Protein AF-A0A662MCQ9-F1 (afdb_monomer)

Secondary structure (DSSP, 8-state):
-BHHHHHHHHHHHHHHTTPPPPPHHHHHHHHHHHHHTTSEEEEE--TTSSS--EEEEE-SS-HHHHHHHHHHHHH-

Solvent-accessible surface area (backbone atoms only — not comparable to full-atom values): 4526 Å² total; per-residue (Å²): 98,40,49,72,54,52,54,50,52,50,40,53,54,21,54,78,68,76,41,85,59,74,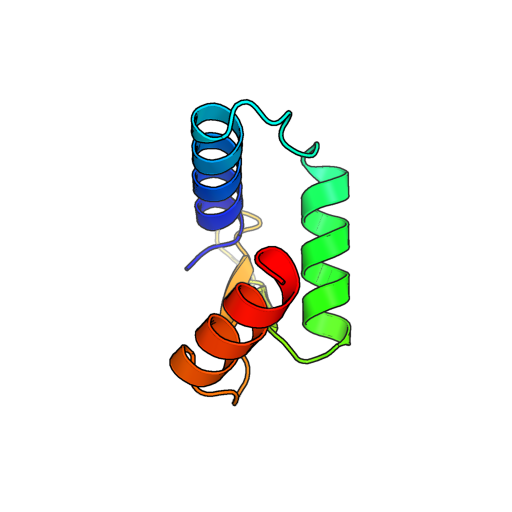53,72,72,58,50,52,48,52,54,50,51,37,3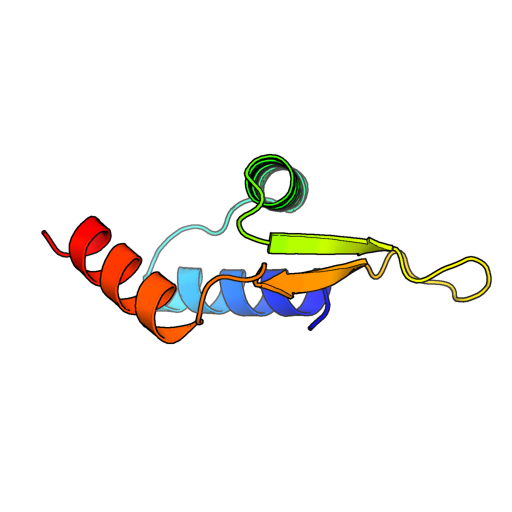2,76,70,56,56,28,43,76,44,72,60,66,94,89,59,98,61,96,53,27,38,48,44,74,29,103,60,61,68,64,61,55,48,56,52,50,52,54,69,76,76,108

Foldseek 3Di:
DWLVVVLVVQCVVCVVVVHHRDDPVVSVVVVVVCCVVQQKPWAADDPDDPDRIIDIDGGPDDPVVVVVVVCVVVVD

Radius of gyration: 13.86 Å; Cα contacts (8 Å, |Δi|>4): 60; chains: 1; bounding box: 45×1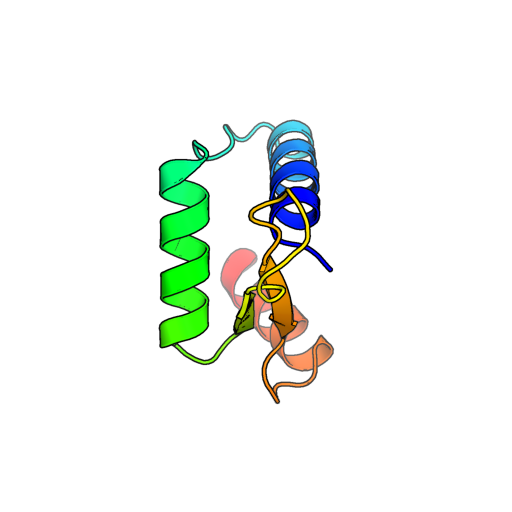8×32 Å

Mean predicted aligned error: 6.44 Å

pLDDT: mean 83.4, std 12.59, range [44.38, 96.25]

Nearest PDB structures (foldseek):
  2qby-assembly1_A  TM=8.122E-01  e=4.356E-03  Saccharolobus solfataricus
  2qby-assembly1_B  TM=7.583E-01  e=1.033E-02  Saccharolobus solfataricus
  5x11-assembly3_D  TM=6.779E-01  e=1.471E-01  Bacillus spizizenii str. W23
  2dpd-assembly1_B  TM=6.118E-01  e=2.190E-01  Bacillus subtilis
  5dym-assembly1_A-2  TM=6.107E-01  e=5.193E-01  Clostridioides difficile R20291

Sequence (76 aa):
TTTGEVEREYSVICEELSKKPLGHTQFWQYLKELDAQGIINTKRSGKGVVGNTTQITIADIPAQELIEYLEKKLFS

Structure (mmCIF, N/CA/C/O backbone):
data_AF-A0A662MCQ9-F1
#
_entry.id   AF-A0A662MCQ9-F1
#
loop_
_atom_site.group_PDB
_atom_site.id
_atom_site.type_symbol
_atom_site.label_atom_id
_atom_site.label_alt_id
_atom_site.label_comp_id
_atom_site.label_asym_id
_atom_site.label_entity_id
_atom_site.label_seq_id
_atom_site.pdbx_PDB_ins_code
_atom_site.Cartn_x
_atom_site.Cartn_y
_atom_site.Cartn_z
_atom_site.occupancy
_atom_site.B_iso_or_equiv
_atom_site.auth_seq_id
_atom_site.auth_comp_id
_atom_site.auth_asym_id
_atom_site.auth_atom_id
_atom_site.pdbx_PDB_model_num
ATOM 1 N N . THR A 1 1 ? 2.369 8.888 -8.206 1.00 81.62 1 THR A N 1
ATOM 2 C CA . THR A 1 1 ? 2.573 8.792 -6.749 1.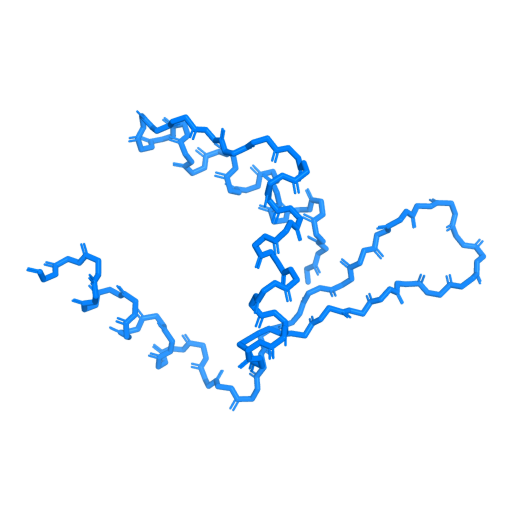00 81.62 1 THR A CA 1
ATOM 3 C C . THR A 1 1 ? 3.604 7.736 -6.408 1.00 81.62 1 THR A C 1
ATOM 5 O O . THR A 1 1 ? 3.862 6.845 -7.217 1.00 81.62 1 THR A O 1
ATOM 8 N N . THR A 1 2 ? 4.250 7.861 -5.249 1.00 87.44 2 THR A N 1
ATOM 9 C CA . THR A 1 2 ? 5.253 6.892 -4.772 1.00 87.44 2 THR A CA 1
ATOM 10 C C . THR A 1 2 ? 4.678 5.935 -3.729 1.00 87.44 2 THR A C 1
ATOM 12 O O . THR A 1 2 ? 3.766 6.297 -2.997 1.00 87.44 2 THR A O 1
ATOM 15 N N . THR A 1 3 ? 5.230 4.728 -3.595 1.00 86.19 3 THR A N 1
ATOM 16 C CA . THR A 1 3 ? 4.778 3.759 -2.576 1.00 86.19 3 THR A CA 1
ATOM 17 C C . THR A 1 3 ? 4.852 4.299 -1.149 1.00 86.19 3 THR A C 1
ATOM 19 O O . THR A 1 3 ? 3.945 4.055 -0.364 1.00 86.19 3 THR A O 1
ATOM 22 N N . GLY A 1 4 ? 5.893 5.068 -0.816 1.00 87.62 4 GLY A N 1
ATOM 23 C CA . GLY A 1 4 ? 6.026 5.669 0.514 1.00 87.62 4 GLY A CA 1
ATOM 24 C C . GLY A 1 4 ? 5.049 6.820 0.776 1.00 87.62 4 GLY A C 1
ATOM 25 O O . GLY A 1 4 ? 4.783 7.146 1.925 1.00 87.62 4 GLY A O 1
ATOM 26 N N . GLU A 1 5 ? 4.535 7.470 -0.264 1.00 89.19 5 GLU A N 1
ATOM 27 C CA . GLU A 1 5 ? 3.461 8.463 -0.148 1.00 89.19 5 GLU A CA 1
ATOM 28 C C . GLU A 1 5 ? 2.123 7.762 0.114 1.00 89.19 5 GLU A C 1
ATOM 30 O O . GLU A 1 5 ? 1.482 8.063 1.117 1.00 89.19 5 GLU A O 1
ATOM 35 N N . VAL A 1 6 ? 1.794 6.722 -0.667 1.00 90.62 6 VAL A N 1
ATOM 36 C CA . VAL A 1 6 ? 0.577 5.910 -0.452 1.00 90.62 6 VAL A CA 1
ATOM 37 C C . VAL A 1 6 ? 0.562 5.262 0.926 1.00 90.62 6 VAL A C 1
ATOM 39 O O . VAL A 1 6 ? -0.475 5.238 1.572 1.00 90.62 6 VAL A O 1
ATOM 42 N N . GLU A 1 7 ? 1.693 4.741 1.406 1.00 92.00 7 GLU A N 1
ATOM 43 C CA . GLU A 1 7 ? 1.759 4.106 2.727 1.00 92.00 7 GLU A CA 1
ATOM 44 C C . GLU A 1 7 ? 1.457 5.091 3.868 1.00 92.00 7 GLU A C 1
ATOM 46 O O . GLU A 1 7 ? 0.787 4.741 4.846 1.00 92.00 7 GLU A O 1
ATOM 51 N N . ARG A 1 8 ? 1.928 6.337 3.736 1.00 92.62 8 ARG A N 1
ATOM 52 C CA . ARG A 1 8 ? 1.658 7.397 4.715 1.00 92.62 8 ARG A CA 1
ATOM 53 C C . ARG A 1 8 ? 0.192 7.803 4.682 1.00 92.62 8 ARG A C 1
ATOM 55 O O . ARG A 1 8 ? -0.435 7.822 5.734 1.00 92.62 8 ARG A O 1
ATOM 62 N N . GLU A 1 9 ? -0.352 8.067 3.497 1.00 93.94 9 GLU A N 1
ATOM 63 C CA . GLU A 1 9 ? -1.771 8.404 3.330 1.00 93.94 9 GLU A CA 1
ATOM 64 C C . GLU A 1 9 ? -2.675 7.281 3.847 1.00 93.94 9 GLU A C 1
ATOM 66 O O . GLU A 1 9 ? -3.591 7.531 4.624 1.00 93.94 9 GLU A O 1
ATOM 71 N N . TYR A 1 10 ? -2.361 6.027 3.516 1.00 92.94 10 TYR A N 1
ATOM 72 C CA . TYR A 1 10 ? -3.063 4.850 4.026 1.00 92.94 10 TYR A CA 1
ATOM 73 C C . TYR A 1 10 ? -3.082 4.793 5.560 1.00 92.94 10 TYR A C 1
ATOM 75 O O . TYR A 1 10 ? -4.114 4.476 6.155 1.00 92.94 10 TYR A O 1
ATOM 83 N N . SER A 1 11 ? -1.956 5.110 6.206 1.00 94.19 11 SER A N 1
ATOM 84 C CA . SER A 1 11 ? -1.866 5.123 7.668 1.00 94.19 11 SER A CA 1
ATOM 85 C C . SER A 1 11 ? -2.750 6.211 8.280 1.00 94.19 11 SER A C 1
ATOM 87 O O . SER A 1 11 ? -3.501 5.916 9.208 1.00 94.19 11 SER A O 1
ATOM 89 N N . VAL A 1 12 ? -2.734 7.423 7.712 1.00 96.25 12 VAL A N 1
ATOM 90 C CA . VAL A 1 12 ? -3.594 8.540 8.144 1.00 96.25 12 VAL A CA 1
ATOM 91 C C . VAL A 1 12 ? -5.075 8.172 8.012 1.00 96.25 12 VAL A C 1
ATOM 93 O O . VAL A 1 12 ? -5.831 8.316 8.968 1.00 96.25 12 VAL A O 1
ATOM 96 N N . ILE A 1 13 ? -5.480 7.599 6.874 1.00 94.12 13 ILE A N 1
ATOM 97 C CA . ILE A 1 13 ? -6.869 7.165 6.646 1.00 94.12 13 ILE A CA 1
ATOM 98 C C . ILE A 1 13 ? -7.284 6.085 7.657 1.00 94.12 13 ILE A C 1
ATOM 100 O O . ILE A 1 13 ? -8.413 6.084 8.149 1.00 94.12 13 ILE A O 1
ATOM 104 N N . CYS A 1 14 ? -6.391 5.149 7.995 1.00 93.69 14 CYS A N 1
ATOM 105 C CA . CYS A 1 14 ? -6.686 4.144 9.016 1.00 93.69 14 CYS A CA 1
ATOM 106 C C . CYS A 1 14 ? -6.944 4.788 10.382 1.00 93.69 14 CYS A C 1
ATOM 108 O O . CYS A 1 14 ? -7.916 4.418 11.039 1.00 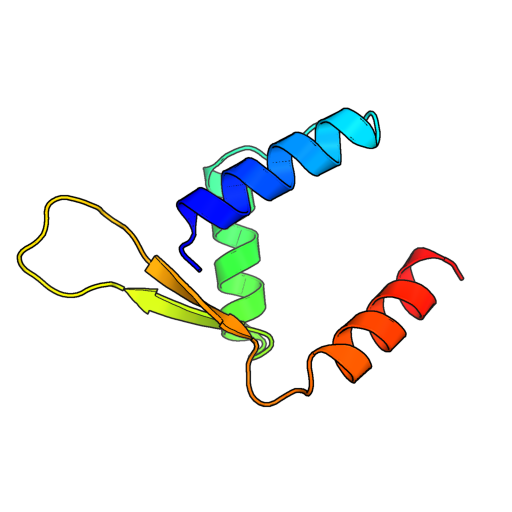93.69 14 CYS A O 1
ATOM 110 N N . GLU A 1 15 ? -6.123 5.757 10.786 1.00 93.38 15 GLU A N 1
ATOM 111 C CA . GLU A 1 15 ? -6.290 6.485 12.047 1.00 93.38 15 GLU A CA 1
ATOM 112 C C . GLU A 1 15 ? -7.619 7.251 12.096 1.00 93.38 15 GLU A C 1
ATOM 114 O O . GLU A 1 15 ? -8.363 7.109 13.068 1.00 93.38 15 GLU A O 1
ATOM 119 N N . GLU A 1 16 ? -7.973 7.975 11.029 1.00 95.31 16 GLU A N 1
ATOM 120 C CA . GLU A 1 16 ? -9.255 8.690 10.912 1.00 95.31 16 GLU A CA 1
ATOM 121 C C . GLU A 1 16 ? -10.458 7.745 11.026 1.00 95.31 16 GLU A C 1
ATOM 123 O O . GLU A 1 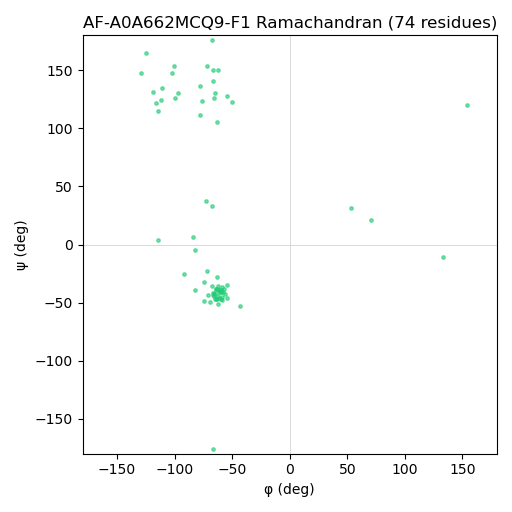16 ? -11.465 8.065 11.660 1.00 95.31 16 GLU A O 1
ATOM 128 N N . LEU A 1 17 ? -10.334 6.537 10.475 1.00 92.06 17 LEU A N 1
ATOM 129 C CA . LEU A 1 17 ? -11.355 5.493 10.553 1.00 92.06 17 LEU A CA 1
ATOM 130 C C . LEU A 1 17 ? -11.286 4.657 11.842 1.00 92.06 17 LEU A C 1
ATOM 132 O O . LEU A 1 17 ? -12.008 3.663 11.955 1.00 92.06 17 LEU A O 1
ATOM 136 N N . SER A 1 18 ? -10.427 5.013 12.808 1.00 93.62 18 SER A N 1
ATOM 137 C CA . SER A 1 18 ? -10.180 4.237 14.036 1.00 93.62 18 SER A CA 1
ATOM 138 C C . SER A 1 18 ? -9.803 2.767 13.773 1.00 93.62 18 SER A C 1
ATOM 140 O O . SER A 1 18 ? -10.107 1.869 14.562 1.00 93.62 18 SER A O 1
ATOM 142 N N . LYS A 1 19 ? -9.134 2.504 12.646 1.00 93.12 19 LYS A N 1
ATOM 143 C CA . LYS A 1 19 ? -8.598 1.198 12.250 1.00 93.12 19 LYS A CA 1
ATOM 144 C C . LYS A 1 19 ? -7.094 1.153 12.492 1.00 93.12 19 LYS A C 1
ATOM 146 O O . LYS A 1 19 ? -6.380 2.137 12.342 1.00 93.12 19 LYS A O 1
ATOM 151 N N . LYS A 1 20 ? -6.586 -0.031 12.829 1.00 92.88 20 LYS A N 1
ATOM 152 C CA . LYS A 1 20 ? -5.143 -0.249 12.944 1.00 92.88 20 LYS A CA 1
ATOM 153 C C . LYS A 1 20 ? -4.530 -0.369 11.539 1.00 92.88 20 LYS A C 1
ATOM 155 O O . LYS A 1 20 ? -4.963 -1.260 10.804 1.00 92.88 20 LYS A O 1
ATOM 160 N N . PRO A 1 21 ? -3.530 0.452 11.171 1.00 93.44 21 PRO A N 1
ATOM 161 C CA . PRO A 1 21 ? -2.857 0.310 9.888 1.00 93.44 21 PRO A CA 1
ATOM 162 C C . PRO A 1 21 ? -2.070 -1.004 9.822 1.00 93.44 21 PRO A C 1
ATOM 164 O O . PRO A 1 21 ? -1.582 -1.526 10.833 1.00 93.44 21 PRO A O 1
ATOM 167 N N . LEU A 1 22 ? -1.939 -1.540 8.612 1.00 93.19 22 LEU A N 1
ATOM 168 C CA . LEU A 1 22 ? -1.044 -2.658 8.323 1.00 93.19 22 LEU A CA 1
ATOM 169 C C . LEU A 1 22 ? 0.419 -2.282 8.596 1.00 93.19 22 LEU A C 1
ATOM 171 O O . LEU A 1 22 ? 0.830 -1.136 8.436 1.00 93.19 22 LEU A O 1
ATOM 175 N N . GLY A 1 23 ? 1.229 -3.277 8.963 1.00 93.62 23 GLY A N 1
ATOM 176 C CA . GLY A 1 23 ? 2.680 -3.097 9.024 1.00 93.62 23 GLY A CA 1
ATOM 177 C C . GLY A 1 23 ? 3.299 -2.997 7.626 1.00 93.62 23 GLY A C 1
ATOM 178 O O . GLY A 1 23 ? 2.786 -3.603 6.685 1.00 93.62 23 GLY A O 1
ATOM 179 N N . HIS A 1 24 ? 4.449 -2.322 7.518 1.00 90.06 24 HIS A N 1
ATOM 180 C CA . HIS A 1 24 ? 5.164 -2.064 6.256 1.00 90.06 24 HIS A CA 1
ATOM 181 C C . HIS A 1 24 ? 5.233 -3.283 5.326 1.00 90.06 24 HIS A C 1
ATOM 183 O O . HIS A 1 24 ? 4.810 -3.237 4.175 1.00 90.06 24 HIS A O 1
ATOM 189 N N . THR A 1 25 ? 5.708 -4.424 5.835 1.00 91.00 25 THR A N 1
ATOM 190 C CA . THR A 1 25 ? 5.851 -5.653 5.039 1.00 91.00 25 THR A CA 1
ATOM 191 C C . THR A 1 25 ? 4.518 -6.168 4.493 1.00 91.00 25 THR A C 1
ATOM 193 O O . THR A 1 25 ? 4.466 -6.620 3.352 1.00 91.00 25 THR A O 1
ATOM 196 N N . GLN A 1 26 ? 3.442 -6.090 5.282 1.00 92.44 26 GLN A N 1
ATOM 197 C CA . GLN A 1 26 ? 2.111 -6.525 4.850 1.00 92.44 26 GLN A CA 1
ATOM 198 C C . GLN A 1 26 ? 1.538 -5.566 3.807 1.00 92.44 26 GLN A C 1
ATOM 200 O O . GLN A 1 26 ? 1.040 -6.015 2.781 1.00 92.44 26 GLN A O 1
ATOM 205 N N . PHE A 1 27 ? 1.675 -4.256 4.021 1.00 91.94 27 PHE A N 1
ATOM 206 C CA . PHE A 1 27 ? 1.280 -3.242 3.044 1.00 91.94 27 PHE A CA 1
ATOM 207 C C . PHE A 1 27 ? 1.953 -3.479 1.680 1.00 91.94 27 PHE A C 1
ATOM 209 O O . PHE A 1 27 ? 1.289 -3.524 0.644 1.00 91.94 27 PHE A O 1
ATOM 216 N N . TRP A 1 28 ? 3.261 -3.748 1.679 1.00 90.31 28 TRP A N 1
ATOM 217 C CA . TRP A 1 28 ? 3.995 -4.102 0.462 1.00 90.31 28 TRP A CA 1
ATOM 218 C C . TRP A 1 28 ? 3.523 -5.390 -0.201 1.00 90.31 28 TRP A C 1
ATOM 220 O O . TRP A 1 28 ? 3.571 -5.490 -1.427 1.00 90.31 28 TRP A O 1
ATOM 230 N N . GLN A 1 29 ? 3.115 -6.387 0.583 1.00 91.44 29 GLN A N 1
ATOM 231 C CA . GLN A 1 29 ? 2.572 -7.623 0.038 1.00 91.44 29 GLN A CA 1
ATOM 232 C C . GLN A 1 29 ? 1.270 -7.348 -0.724 1.00 91.44 29 GLN A C 1
ATOM 234 O O . GLN A 1 29 ? 1.165 -7.753 -1.879 1.00 91.44 29 GLN A O 1
ATOM 239 N N . TYR A 1 30 ? 0.352 -6.569 -0.147 1.00 92.44 30 TYR A N 1
ATOM 240 C CA . TYR A 1 30 ? -0.889 -6.187 -0.825 1.00 92.44 30 TYR A CA 1
ATOM 241 C C . TYR A 1 30 ? -0.645 -5.376 -2.099 1.00 92.44 30 TYR A C 1
ATOM 243 O O . TYR A 1 30 ? -1.280 -5.641 -3.114 1.00 92.44 30 TYR A O 1
ATOM 251 N N . LEU A 1 31 ? 0.309 -4.439 -2.101 1.00 90.00 31 LEU A N 1
ATOM 252 C CA . LEU A 1 31 ? 0.655 -3.711 -3.328 1.00 90.00 31 LEU A CA 1
ATOM 253 C C . LEU A 1 31 ? 1.129 -4.648 -4.447 1.00 90.00 31 LEU A C 1
ATOM 255 O O . LEU A 1 31 ? 0.740 -4.470 -5.596 1.00 90.00 31 LEU A O 1
ATOM 259 N N . LYS A 1 32 ? 1.938 -5.663 -4.125 1.00 89.50 32 LYS A N 1
ATOM 260 C CA . LYS A 1 32 ? 2.370 -6.663 -5.115 1.00 89.50 32 LYS A CA 1
ATOM 261 C C . LYS A 1 32 ? 1.222 -7.541 -5.596 1.00 89.50 32 LYS A C 1
ATOM 263 O O . LYS A 1 32 ? 1.213 -7.929 -6.756 1.00 89.50 32 LYS A O 1
ATOM 268 N N . GLU A 1 33 ? 0.279 -7.874 -4.722 1.00 91.81 33 GLU A N 1
ATOM 269 C CA . GLU A 1 33 ? -0.908 -8.643 -5.099 1.00 91.81 33 GLU A CA 1
ATOM 270 C C . GLU A 1 33 ? -1.809 -7.840 -6.048 1.00 91.81 33 GLU A C 1
ATOM 272 O O . GLU A 1 33 ? -2.256 -8.381 -7.056 1.00 91.81 33 GLU A O 1
ATOM 277 N N . LEU A 1 34 ? -2.008 -6.543 -5.788 1.00 89.12 34 LEU A N 1
ATOM 278 C CA . LEU A 1 34 ? -2.754 -5.640 -6.675 1.00 89.12 34 LEU A CA 1
ATOM 279 C C . LEU A 1 34 ? -2.066 -5.460 -8.037 1.00 89.12 34 LEU A C 1
ATOM 281 O O . LEU A 1 34 ? -2.742 -5.404 -9.064 1.00 89.12 34 LEU A O 1
ATOM 285 N N . ASP A 1 35 ? -0.734 -5.390 -8.047 1.00 88.81 35 ASP A N 1
ATOM 286 C CA . ASP A 1 35 ? 0.083 -5.343 -9.265 1.00 88.81 35 ASP A CA 1
ATOM 287 C C . ASP A 1 35 ? -0.038 -6.642 -10.075 1.00 88.81 35 ASP A C 1
ATOM 289 O O . ASP A 1 35 ? -0.330 -6.618 -11.267 1.00 88.81 35 ASP A O 1
ATOM 293 N N . ALA A 1 36 ? 0.067 -7.795 -9.408 1.00 88.50 36 ALA A N 1
ATOM 294 C CA . ALA A 1 36 ? -0.096 -9.107 -10.033 1.00 88.50 36 ALA A CA 1
ATOM 295 C C . ALA A 1 36 ? -1.510 -9.339 -10.598 1.00 88.50 36 ALA A C 1
ATOM 297 O O . ALA A 1 36 ? -1.674 -10.097 -11.553 1.00 88.50 36 ALA A O 1
ATOM 298 N N . GLN A 1 37 ? -2.526 -8.693 -10.021 1.00 88.12 37 GLN A N 1
ATOM 299 C CA . GLN A 1 37 ? -3.901 -8.703 -10.527 1.00 88.12 37 GLN A CA 1
ATOM 300 C C . GLN A 1 37 ? -4.136 -7.690 -11.659 1.00 88.12 37 GLN A C 1
ATOM 302 O O . GLN A 1 37 ? -5.223 -7.668 -12.230 1.00 88.12 37 GLN A O 1
ATOM 307 N N . GLY A 1 38 ? -3.144 -6.857 -11.990 1.00 85.19 38 GLY A N 1
ATOM 308 C CA . GLY A 1 38 ? -3.253 -5.834 -13.027 1.00 85.19 38 GLY A CA 1
ATOM 309 C C . GLY A 1 38 ? -4.168 -4.668 -12.650 1.00 85.19 38 GLY A C 1
ATOM 310 O O . GLY A 1 38 ? -4.668 -3.988 -13.537 1.00 85.19 38 GLY A O 1
ATOM 311 N N . ILE A 1 39 ? -4.416 -4.442 -11.355 1.00 85.25 39 ILE A N 1
ATOM 312 C CA . ILE A 1 39 ? -5.223 -3.310 -10.864 1.00 85.25 39 ILE A CA 1
ATOM 313 C C . ILE A 1 39 ? -4.360 -2.047 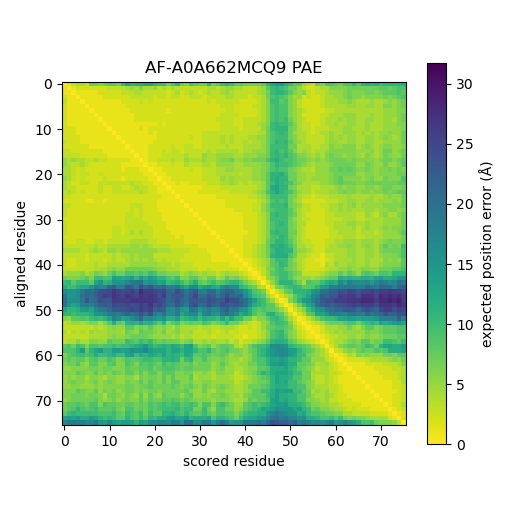-10.789 1.00 85.25 39 ILE A C 1
ATOM 315 O O . ILE A 1 39 ? -4.801 -0.944 -11.118 1.00 85.25 39 ILE A O 1
ATOM 319 N N . ILE A 1 40 ? -3.107 -2.212 -10.366 1.00 88.75 40 ILE A N 1
ATOM 320 C CA . ILE A 1 40 ? -2.092 -1.160 -10.358 1.00 88.75 40 ILE A CA 1
ATOM 321 C C . ILE A 1 40 ? -0.868 -1.627 -11.139 1.00 88.75 40 ILE A C 1
ATOM 323 O O . ILE A 1 40 ? -0.700 -2.813 -11.385 1.00 88.75 40 ILE A O 1
ATOM 327 N N . ASN A 1 41 ? 0.005 -0.688 -11.482 1.00 87.56 41 ASN A N 1
ATOM 328 C CA . ASN A 1 41 ? 1.344 -0.968 -11.972 1.00 87.56 41 ASN A CA 1
ATOM 329 C C . ASN A 1 41 ? 2.367 -0.356 -11.015 1.00 87.56 41 ASN A C 1
ATOM 331 O O . ASN A 1 41 ? 2.285 0.825 -10.657 1.00 87.56 41 ASN A O 1
ATOM 335 N N . THR A 1 42 ? 3.362 -1.150 -10.633 1.00 85.50 42 THR A N 1
ATOM 336 C CA . THR A 1 42 ? 4.461 -0.752 -9.758 1.00 85.50 42 THR A CA 1
ATOM 337 C C . THR A 1 42 ? 5.780 -0.780 -10.525 1.00 85.50 42 THR A C 1
ATOM 339 O O . THR A 1 42 ? 6.277 -1.818 -10.958 1.00 85.50 42 THR A O 1
ATOM 342 N N . LYS A 1 43 ? 6.398 0.390 -10.709 1.00 82.19 43 LYS A N 1
ATOM 343 C CA . LYS A 1 43 ? 7.680 0.516 -11.416 1.00 82.19 43 LYS A CA 1
ATOM 344 C C . LYS A 1 43 ? 8.759 1.022 -10.476 1.00 82.19 43 LYS A C 1
ATOM 346 O O . LYS A 1 43 ? 8.650 2.110 -9.910 1.00 82.19 43 LYS A O 1
ATOM 351 N N . ARG A 1 44 ? 9.842 0.256 -10.322 1.00 71.38 44 ARG A N 1
ATOM 352 C CA . ARG A 1 44 ? 11.015 0.731 -9.576 1.00 71.38 44 ARG A CA 1
ATOM 353 C C . ARG A 1 44 ? 11.646 1.913 -10.303 1.00 71.38 44 ARG A C 1
ATOM 355 O O . ARG A 1 44 ? 11.939 1.823 -11.497 1.00 71.38 44 ARG A O 1
ATOM 362 N N . SER A 1 45 ? 11.904 2.992 -9.572 1.00 63.22 45 SER A N 1
ATOM 363 C CA . SER A 1 45 ? 12.752 4.075 -10.071 1.00 63.22 45 SER A CA 1
ATOM 364 C C . SER A 1 45 ? 14.180 3.523 -10.224 1.00 63.22 45 SER A C 1
ATOM 366 O O . SER A 1 45 ? 14.688 2.863 -9.321 1.00 63.22 45 SER A O 1
ATOM 368 N N . GLY A 1 46 ? 14.780 3.662 -11.410 1.00 53.53 46 GLY A N 1
ATOM 369 C CA . GLY A 1 46 ? 15.997 2.942 -11.817 1.00 53.53 46 GLY A CA 1
ATOM 370 C C . GLY A 1 46 ? 17.298 3.309 -11.075 1.00 53.53 46 GLY A C 1
ATOM 371 O O . GLY A 1 46 ? 17.340 4.215 -10.247 1.00 53.53 46 GLY A O 1
ATOM 372 N N . LYS A 1 47 ? 18.377 2.573 -11.406 1.00 46.78 47 LYS A N 1
ATOM 373 C CA . LYS A 1 47 ? 19.734 2.645 -10.815 1.00 46.78 47 LYS A CA 1
ATOM 374 C C . LYS A 1 47 ? 20.287 4.078 -10.758 1.00 46.78 47 LYS A C 1
ATOM 376 O O . LYS A 1 47 ? 20.495 4.686 -11.801 1.00 46.78 47 LYS A O 1
ATOM 381 N N . GLY A 1 48 ? 20.636 4.547 -9.557 1.00 52.12 48 GLY A N 1
ATOM 382 C CA . GLY A 1 48 ? 21.476 5.740 -9.364 1.00 52.12 48 GLY A CA 1
ATOM 383 C C . GLY A 1 48 ? 20.979 6.746 -8.326 1.00 52.12 48 GLY A C 1
ATOM 384 O O . GLY A 1 48 ? 21.739 7.628 -7.946 1.00 52.12 48 GLY A O 1
ATOM 385 N N . VAL A 1 49 ? 19.750 6.605 -7.824 1.00 45.66 49 VAL A N 1
ATOM 386 C CA . VAL A 1 49 ? 19.216 7.465 -6.759 1.00 45.66 49 VAL A CA 1
ATOM 387 C C . VAL A 1 49 ? 19.042 6.630 -5.497 1.00 45.66 49 VAL A C 1
ATOM 389 O O . VAL A 1 49 ? 18.406 5.578 -5.515 1.00 45.66 49 VAL A O 1
ATOM 392 N N . VAL A 1 50 ? 19.653 7.073 -4.400 1.00 44.38 50 VAL A N 1
ATOM 393 C CA . VAL A 1 50 ? 19.482 6.470 -3.076 1.00 44.38 50 VAL A CA 1
ATOM 394 C C . VAL A 1 50 ? 18.012 6.623 -2.674 1.00 44.38 50 VAL A C 1
ATOM 396 O O . VAL A 1 50 ? 17.559 7.717 -2.355 1.00 44.38 50 VAL A O 1
ATOM 399 N N . GLY A 1 51 ? 17.262 5.524 -2.742 1.00 54.00 51 GLY A N 1
ATOM 400 C CA . GLY A 1 51 ? 15.856 5.448 -2.350 1.00 54.00 51 GLY A CA 1
ATOM 401 C C . GLY A 1 51 ? 15.129 4.334 -3.101 1.00 54.00 51 GLY A C 1
ATOM 402 O O . GLY A 1 51 ? 15.036 4.364 -4.323 1.00 54.00 51 GLY A O 1
ATOM 403 N N . ASN A 1 52 ? 14.577 3.352 -2.379 1.00 60.31 52 ASN A N 1
ATOM 404 C CA . ASN A 1 52 ? 13.755 2.259 -2.931 1.00 60.31 52 ASN A CA 1
ATOM 405 C C . ASN A 1 52 ? 12.356 2.742 -3.376 1.00 60.31 52 ASN A C 1
ATOM 407 O O . ASN A 1 52 ? 11.346 2.069 -3.167 1.00 60.31 52 ASN A O 1
ATOM 411 N N . THR A 1 53 ? 12.267 3.938 -3.947 1.00 64.62 53 THR A N 1
ATOM 412 C CA . THR A 1 53 ? 10.996 4.581 -4.257 1.00 64.62 53 THR A CA 1
ATOM 413 C C . THR A 1 53 ? 10.417 3.964 -5.524 1.00 64.62 53 THR A C 1
ATOM 415 O O . THR A 1 53 ? 10.954 4.110 -6.626 1.00 64.62 53 THR A O 1
ATOM 418 N N . THR A 1 54 ? 9.314 3.242 -5.361 1.00 78.94 54 THR A N 1
ATOM 419 C CA . THR A 1 54 ? 8.576 2.611 -6.457 1.00 78.94 54 THR A CA 1
ATOM 420 C C . THR A 1 54 ? 7.424 3.533 -6.844 1.00 78.94 54 THR A C 1
ATOM 422 O O . THR A 1 54 ? 6.710 4.033 -5.975 1.00 78.94 54 THR A O 1
ATOM 425 N N . GLN A 1 55 ? 7.282 3.823 -8.134 1.00 84.00 55 GLN A N 1
ATOM 426 C CA . GLN A 1 55 ? 6.139 4.564 -8.655 1.00 84.00 55 GLN A CA 1
ATOM 427 C C . GLN A 1 55 ? 4.938 3.630 -8.754 1.00 84.00 55 GLN A C 1
ATOM 429 O O . GLN A 1 55 ? 5.088 2.497 -9.211 1.00 84.00 55 GLN A O 1
ATOM 434 N N . ILE A 1 56 ? 3.775 4.122 -8.335 1.00 85.25 56 ILE A N 1
ATOM 435 C CA . ILE A 1 56 ? 2.489 3.445 -8.491 1.00 85.25 56 ILE A CA 1
ATOM 436 C C . ILE A 1 56 ? 1.652 4.234 -9.496 1.00 85.25 56 ILE A C 1
ATOM 438 O O . ILE A 1 56 ? 1.545 5.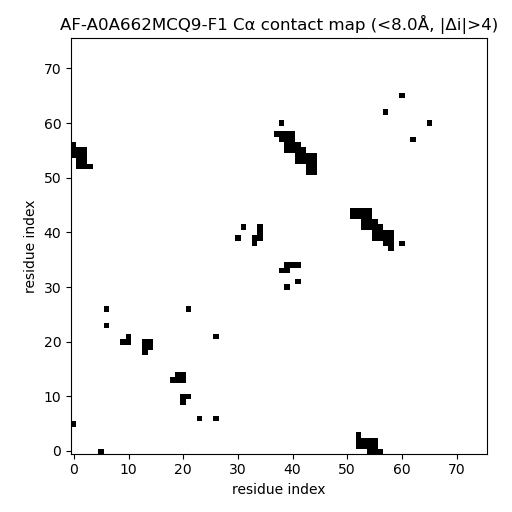464 -9.391 1.00 85.25 56 ILE A O 1
ATOM 442 N N . THR A 1 57 ? 1.031 3.519 -10.427 1.00 85.38 57 THR A N 1
ATOM 443 C CA . THR A 1 57 ? -0.036 4.027 -11.294 1.00 85.38 57 THR A CA 1
ATOM 444 C C . THR A 1 57 ? -1.229 3.078 -11.242 1.00 85.38 57 THR A C 1
ATOM 446 O O . THR A 1 57 ? -1.042 1.873 -11.100 1.00 85.38 57 THR A O 1
ATOM 449 N N . ILE A 1 58 ? -2.449 3.598 -11.373 1.00 84.00 58 ILE A N 1
ATOM 450 C CA . ILE A 1 58 ? -3.624 2.754 -11.638 1.00 84.00 58 ILE A CA 1
ATOM 451 C C . ILE A 1 58 ? -3.442 2.159 -13.045 1.00 84.00 58 ILE A C 1
ATOM 453 O O . ILE A 1 58 ? -2.875 2.825 -13.916 1.00 84.00 58 ILE A O 1
ATOM 457 N N . ALA A 1 59 ? -3.810 0.892 -13.239 1.00 76.00 59 ALA A N 1
ATOM 458 C CA . ALA A 1 59 ? -3.795 0.258 -14.558 1.00 76.00 59 ALA A CA 1
ATOM 459 C C . ALA A 1 59 ? -4.838 0.904 -15.494 1.00 76.00 59 ALA A C 1
ATOM 461 O O . ALA A 1 59 ? -5.486 1.871 -15.106 1.00 76.00 59 ALA A O 1
ATOM 462 N N . ASP A 1 60 ? -5.017 0.392 -16.714 1.00 78.50 60 ASP A N 1
ATOM 463 C CA . ASP A 1 60 ? -5.911 0.953 -17.752 1.00 78.50 60 ASP A CA 1
ATOM 464 C C . ASP A 1 60 ? -7.427 0.866 -17.420 1.00 78.50 60 ASP A C 1
ATOM 466 O O . ASP A 1 60 ? -8.270 0.705 -18.300 1.00 78.50 60 ASP A O 1
ATOM 470 N N . ILE A 1 61 ? -7.794 0.966 -16.141 1.00 77.19 61 ILE A N 1
ATOM 471 C CA . ILE A 1 61 ? -9.156 1.102 -15.635 1.00 77.19 61 ILE A CA 1
ATOM 472 C C . ILE A 1 61 ? -9.382 2.585 -15.315 1.00 77.19 61 ILE A C 1
ATOM 474 O O . ILE A 1 61 ? -8.610 3.166 -14.541 1.00 77.19 61 ILE A O 1
ATOM 478 N N . PRO A 1 62 ? -10.438 3.221 -15.850 1.00 84.19 62 PRO A N 1
ATOM 479 C CA . PRO A 1 62 ? -10.801 4.573 -15.456 1.00 84.19 62 PRO A CA 1
ATOM 480 C C . PRO A 1 62 ? -10.982 4.663 -13.938 1.00 84.19 62 PRO A C 1
ATOM 482 O O . PRO A 1 62 ? -11.735 3.895 -13.343 1.00 84.19 62 PRO A O 1
ATOM 485 N N . ALA A 1 63 ? -10.299 5.618 -13.302 1.00 80.38 63 ALA A N 1
ATOM 486 C CA . ALA A 1 63 ? -10.289 5.739 -11.842 1.00 80.38 63 ALA A CA 1
ATOM 487 C C . ALA A 1 63 ? -11.704 5.819 -11.245 1.00 80.38 63 ALA A C 1
ATOM 489 O O . ALA A 1 63 ? -11.956 5.267 -10.179 1.00 80.38 63 ALA A O 1
ATOM 490 N N . GLN A 1 64 ? -12.632 6.460 -11.957 1.00 84.75 64 GLN A N 1
ATOM 491 C CA . GLN A 1 64 ? -14.018 6.581 -11.523 1.00 84.75 64 GLN A CA 1
ATOM 492 C C . GLN A 1 64 ? -14.753 5.234 -11.476 1.00 84.75 64 GLN A C 1
ATOM 494 O O . GLN A 1 64 ? -15.431 4.960 -10.492 1.00 84.75 64 GLN A O 1
ATOM 499 N N . GLU A 1 65 ? -14.564 4.362 -12.468 1.00 85.25 65 GLU A N 1
ATOM 500 C CA . GLU A 1 65 ? -15.177 3.026 -12.468 1.00 85.25 65 GLU A CA 1
ATOM 501 C C . GLU A 1 65 ? -14.659 2.173 -11.303 1.00 85.25 65 GLU A C 1
ATOM 503 O O . GLU A 1 65 ? -15.418 1.448 -10.658 1.00 85.25 65 GLU A O 1
ATOM 508 N N . LEU A 1 66 ? -13.364 2.296 -10.990 1.00 83.62 66 LEU A N 1
ATOM 509 C CA . LEU A 1 66 ? -12.766 1.619 -9.843 1.00 83.62 66 LEU A CA 1
ATOM 510 C C . LEU A 1 66 ? -13.353 2.127 -8.518 1.00 83.62 66 LEU A C 1
ATOM 512 O O . LEU A 1 66 ? -13.652 1.318 -7.641 1.00 83.62 66 LEU A O 1
ATOM 516 N N . ILE A 1 67 ? -13.538 3.443 -8.373 1.00 86.06 67 ILE A N 1
ATOM 517 C CA . ILE A 1 67 ? -14.148 4.046 -7.179 1.00 86.06 67 ILE A CA 1
ATOM 518 C C . ILE A 1 67 ? -15.587 3.550 -7.009 1.00 86.06 67 ILE A C 1
ATOM 520 O O . ILE A 1 67 ? -15.910 3.011 -5.954 1.00 86.06 67 ILE A O 1
ATOM 524 N N . GLU A 1 68 ? -16.417 3.641 -8.052 1.00 88.06 68 GLU A N 1
ATOM 525 C CA . GLU A 1 68 ? -17.818 3.197 -8.010 1.00 88.06 68 GLU A CA 1
ATOM 526 C C . GLU A 1 68 ? -17.931 1.706 -7.643 1.00 88.06 68 GLU A C 1
ATOM 528 O O . GLU A 1 68 ? -18.778 1.306 -6.836 1.00 88.06 68 GLU A O 1
ATOM 533 N N . TYR A 1 69 ? -17.039 0.869 -8.186 1.00 85.69 69 TYR A N 1
ATOM 534 C CA . TYR A 1 69 ? -16.967 -0.547 -7.833 1.00 85.69 69 TYR A CA 1
ATOM 535 C C . TYR A 1 69 ? -16.608 -0.766 -6.355 1.00 85.69 69 TYR A C 1
ATOM 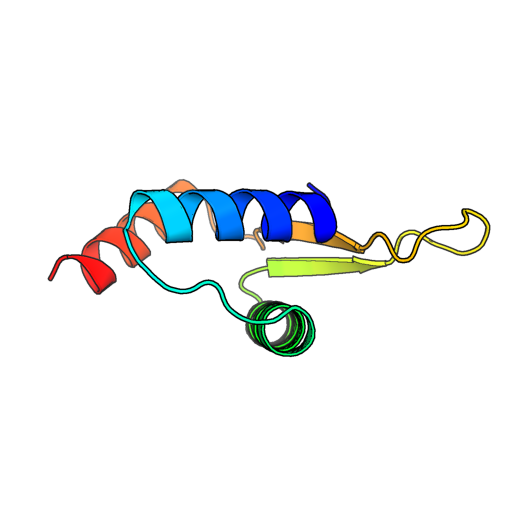537 O O . TYR A 1 69 ? -17.253 -1.577 -5.681 1.00 85.69 69 TYR A O 1
ATOM 545 N N . LEU A 1 70 ? -15.595 -0.059 -5.843 1.00 86.06 70 LEU A N 1
ATOM 546 C CA . LEU A 1 70 ? -15.143 -0.180 -4.455 1.00 86.06 70 LEU A CA 1
ATOM 547 C C . LEU A 1 70 ? -16.196 0.323 -3.465 1.00 86.06 70 LEU A C 1
ATOM 549 O O . LEU A 1 70 ? -16.461 -0.360 -2.477 1.00 86.06 70 LEU A O 1
ATOM 553 N N . GLU A 1 71 ? -16.831 1.461 -3.741 1.00 87.88 71 GLU A N 1
ATOM 554 C CA . GLU A 1 71 ? -17.914 2.006 -2.917 1.00 87.88 71 GLU A CA 1
ATOM 555 C C . GLU A 1 71 ? -19.071 1.014 -2.819 1.00 87.88 71 GLU A C 1
ATOM 557 O O . GLU A 1 71 ? -19.511 0.669 -1.720 1.00 87.88 71 GLU A O 1
ATOM 562 N N . LYS A 1 72 ? -19.501 0.453 -3.954 1.00 88.81 72 LYS A N 1
ATOM 563 C CA . LYS A 1 72 ? -20.548 -0.570 -3.966 1.00 88.81 72 LYS A CA 1
ATOM 564 C C . LYS A 1 72 ? -20.158 -1.805 -3.153 1.00 88.81 72 LYS A C 1
ATOM 566 O O . LYS A 1 72 ? -21.006 -2.367 -2.480 1.00 88.81 72 LYS A O 1
ATOM 571 N N . LYS A 1 73 ? -18.896 -2.243 -3.208 1.00 84.56 73 LYS A N 1
ATOM 572 C CA . LYS A 1 73 ? -18.402 -3.433 -2.490 1.00 84.56 73 LYS A CA 1
ATOM 573 C C . LYS A 1 73 ? -18.219 -3.224 -0.986 1.00 84.56 73 LYS A C 1
ATOM 575 O O . LYS A 1 73 ? -18.323 -4.195 -0.243 1.00 84.56 73 LYS A O 1
ATOM 580 N N . LEU A 1 74 ? -17.857 -2.015 -0.562 1.00 78.88 74 LEU A N 1
ATOM 581 C CA . LEU A 1 74 ? -17.531 -1.697 0.832 1.00 78.88 74 LEU A CA 1
ATOM 582 C C . LEU A 1 74 ? -18.744 -1.211 1.631 1.00 78.88 74 LEU A C 1
ATOM 584 O O . LEU A 1 74 ? -18.744 -1.355 2.853 1.00 78.88 74 LEU A O 1
ATOM 588 N N . PHE A 1 75 ? -19.751 -0.649 0.957 1.00 76.88 75 PHE A N 1
ATOM 589 C CA . PHE A 1 75 ? -20.945 -0.077 1.585 1.00 76.88 75 PHE A CA 1
ATOM 590 C C . PHE A 1 75 ? -22.255 -0.827 1.266 1.00 76.88 75 PHE A C 1
ATOM 592 O O . PHE A 1 75 ? -23.309 -0.376 1.713 1.00 76.88 75 PHE A O 1
ATOM 599 N N . SER A 1 76 ? -22.216 -1.952 0.532 1.00 58.75 76 SER A N 1
ATOM 600 C CA . SER A 1 76 ? -23.347 -2.901 0.420 1.00 58.75 76 SER A CA 1
ATOM 601 C C . SER A 1 76 ? -23.219 -4.051 1.406 1.00 58.75 76 SER A C 1
ATOM 603 O O . SER A 1 76 ? -24.245 -4.426 2.007 1.00 58.75 76 SER A O 1
#